Protein AF-A0A6V7LBK7-F1 (afdb_monomer_lite)

Organism: NCBI:txid1563983

Structure (mmCIF, N/CA/C/O backbone):
data_AF-A0A6V7LBK7-F1
#
_entry.id   AF-A0A6V7LBK7-F1
#
loop_
_atom_site.group_PDB
_atom_site.id
_atom_site.type_symbol
_atom_site.label_atom_id
_atom_site.label_alt_id
_atom_site.label_comp_id
_atom_site.label_asym_id
_atom_site.label_entity_id
_atom_site.label_seq_id
_atom_site.pdbx_PDB_ins_code
_atom_site.Cartn_x
_atom_site.Cartn_y
_atom_site.Cartn_z
_atom_site.occupancy
_atom_site.B_iso_or_equiv
_atom_site.auth_seq_id
_atom_site.auth_comp_id
_atom_site.auth_asym_id
_atom_site.auth_atom_id
_atom_site.pdbx_PDB_model_num
ATOM 1 N N . ALA A 1 1 ? 16.941 -6.782 -5.420 1.00 43.94 1 ALA A N 1
ATOM 2 C CA . ALA A 1 1 ? 16.682 -5.638 -4.523 1.00 43.94 1 ALA A CA 1
ATOM 3 C C . ALA A 1 1 ? 16.416 -6.198 -3.134 1.00 43.94 1 ALA A C 1
ATOM 5 O O . ALA A 1 1 ? 15.674 -7.166 -3.042 1.00 43.94 1 ALA A O 1
ATOM 6 N N . GLY A 1 2 ? 17.087 -5.695 -2.096 1.00 48.59 2 GLY A N 1
ATOM 7 C CA . GLY A 1 2 ? 16.832 -6.152 -0.729 1.00 48.59 2 GLY A CA 1
ATOM 8 C C . GLY A 1 2 ? 15.407 -5.788 -0.328 1.00 48.59 2 GLY A C 1
ATOM 9 O O . GLY A 1 2 ? 14.997 -4.648 -0.535 1.00 48.59 2 GLY A O 1
ATOM 10 N N . GLU A 1 3 ? 14.651 -6.753 0.192 1.00 57.94 3 GLU A N 1
ATOM 11 C CA . GLU A 1 3 ? 13.361 -6.480 0.822 1.00 57.94 3 GLU A CA 1
ATOM 12 C C . GLU A 1 3 ? 13.604 -5.525 1.992 1.00 57.94 3 GLU A C 1
ATOM 14 O O . GLU A 1 3 ? 14.187 -5.892 3.013 1.00 57.94 3 GLU A O 1
ATOM 19 N N . VAL A 1 4 ? 13.197 -4.267 1.829 1.00 61.91 4 VAL A N 1
ATOM 20 C CA . VAL A 1 4 ? 13.127 -3.330 2.944 1.00 61.91 4 VAL A CA 1
ATOM 21 C C . VAL A 1 4 ? 11.893 -3.732 3.738 1.00 61.91 4 VAL A C 1
ATOM 23 O O . VAL A 1 4 ? 10.775 -3.341 3.407 1.00 61.91 4 VAL A O 1
ATOM 26 N N . VAL A 1 5 ? 12.086 -4.576 4.750 1.00 66.69 5 VAL A N 1
ATOM 27 C CA . VAL A 1 5 ? 11.020 -4.917 5.693 1.00 66.69 5 VAL A CA 1
ATOM 28 C C . VAL A 1 5 ? 10.721 -3.659 6.502 1.00 66.69 5 VAL A C 1
ATOM 30 O O . VAL A 1 5 ? 11.465 -3.290 7.407 1.00 66.69 5 VAL A O 1
ATOM 33 N N . ALA A 1 6 ? 9.656 -2.957 6.122 1.00 69.19 6 ALA A N 1
ATOM 34 C CA . ALA A 1 6 ? 9.171 -1.809 6.866 1.00 69.19 6 ALA A CA 1
ATOM 35 C C . ALA A 1 6 ? 8.553 -2.300 8.183 1.00 69.19 6 ALA A C 1
ATOM 37 O O . ALA A 1 6 ? 7.508 -2.955 8.184 1.00 69.19 6 ALA A O 1
ATOM 38 N N . GLU A 1 7 ? 9.198 -1.994 9.308 1.00 76.56 7 GLU A N 1
ATOM 39 C CA . GLU A 1 7 ? 8.602 -2.223 10.621 1.00 76.56 7 GLU A CA 1
ATOM 40 C C . GLU A 1 7 ? 7.446 -1.241 10.838 1.00 76.56 7 GLU A C 1
ATOM 42 O O . GLU A 1 7 ? 7.633 -0.025 10.898 1.00 76.56 7 GLU A O 1
ATOM 47 N N . LEU A 1 8 ? 6.230 -1.783 10.930 1.00 79.38 8 LEU A N 1
ATOM 48 C CA . LEU A 1 8 ? 5.030 -1.001 11.211 1.00 79.38 8 LEU A CA 1
ATOM 49 C C . LEU A 1 8 ? 4.941 -0.673 12.704 1.00 79.38 8 LEU A C 1
ATOM 51 O O . LEU A 1 8 ? 5.115 -1.549 13.557 1.00 79.38 8 LEU A O 1
ATOM 55 N N . GLN A 1 9 ? 4.585 0.573 13.007 1.00 86.06 9 GLN A N 1
ATOM 56 C CA . GLN A 1 9 ? 4.265 1.025 14.361 1.00 86.06 9 GLN A CA 1
ATOM 57 C C . GLN A 1 9 ? 2.985 0.343 14.870 1.00 86.06 9 GLN A C 1
ATOM 59 O O . GLN A 1 9 ? 2.137 -0.099 14.085 1.00 86.06 9 GLN A O 1
ATOM 64 N N . ASP A 1 10 ? 2.813 0.251 16.187 1.00 86.31 10 ASP A N 1
ATOM 65 C CA . ASP A 1 10 ? 1.676 -0.467 16.775 1.00 86.31 10 ASP A CA 1
ATOM 66 C C . ASP A 1 10 ? 0.327 0.196 16.450 1.00 86.31 10 ASP A C 1
ATOM 68 O O . ASP A 1 10 ? -0.675 -0.492 16.225 1.00 86.31 10 ASP A O 1
ATOM 72 N N . GLU A 1 11 ? 0.302 1.518 16.285 1.00 85.19 11 GLU A N 1
ATOM 73 C CA . GLU A 1 11 ? -0.860 2.266 15.805 1.00 85.19 11 GLU A CA 1
ATOM 74 C C . GLU A 1 11 ? -1.266 1.837 14.386 1.00 85.19 11 GLU A C 1
ATOM 76 O O . GLU A 1 11 ? -2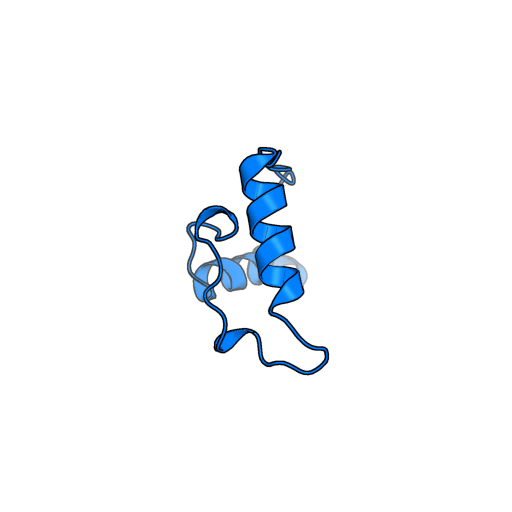.452 1.657 14.097 1.00 85.19 11 GLU A O 1
ATOM 81 N N . GLN A 1 12 ? -0.288 1.613 13.502 1.00 85.25 12 GLN A N 1
ATOM 82 C CA . GLN A 1 12 ? -0.531 1.170 12.125 1.00 85.25 12 GLN A CA 1
ATOM 83 C C . GLN A 1 12 ? -1.069 -0.265 12.097 1.00 85.25 12 GLN A C 1
ATOM 85 O O . GLN A 1 12 ? -1.991 -0.565 11.336 1.00 85.25 12 GLN A O 1
ATOM 90 N N . LYS A 1 13 ? -0.565 -1.141 12.975 1.00 85.50 13 LYS A N 1
ATOM 91 C CA . LYS A 1 13 ? -1.095 -2.505 13.147 1.00 85.50 13 LYS A CA 1
ATOM 92 C C . LYS A 1 13 ? -2.549 -2.490 13.625 1.00 85.50 13 LYS A C 1
ATOM 94 O O . LYS A 1 13 ? -3.372 -3.243 13.105 1.00 85.50 13 LYS A O 1
ATOM 99 N N . SER A 1 14 ? -2.882 -1.608 14.569 1.00 88.50 14 SER A N 1
ATOM 100 C CA . SER A 1 14 ? -4.256 -1.426 15.054 1.00 88.50 14 SER A CA 1
ATOM 101 C C . SER A 1 14 ? -5.205 -0.983 13.932 1.00 88.50 14 SER A C 1
ATOM 103 O O . SER A 1 14 ? -6.313 -1.511 13.800 1.00 88.50 14 SER A O 1
ATOM 105 N N . LEU A 1 15 ? -4.747 -0.087 13.053 1.00 87.12 15 LEU A N 1
ATOM 106 C CA . LEU A 1 15 ? -5.520 0.364 11.896 1.00 87.12 15 LEU A CA 1
ATOM 107 C C . LEU A 1 15 ? -5.757 -0.761 10.872 1.00 87.12 15 LEU A C 1
ATOM 109 O O . LEU A 1 15 ? -6.876 -0.914 10.383 1.00 87.12 15 LEU A O 1
ATOM 113 N N . ILE A 1 16 ? -4.748 -1.595 10.595 1.00 87.81 16 ILE A N 1
ATOM 114 C CA . ILE A 1 16 ? -4.912 -2.793 9.749 1.00 87.81 16 ILE A CA 1
ATOM 115 C C . ILE A 1 16 ? -5.948 -3.740 10.360 1.00 87.81 16 ILE A C 1
ATOM 117 O O . ILE A 1 16 ? -6.831 -4.234 9.659 1.00 87.81 16 ILE A O 1
ATOM 121 N N . TRP A 1 17 ? -5.882 -3.967 11.673 1.00 88.81 17 TRP A N 1
ATOM 122 C CA . TRP A 1 17 ? -6.833 -4.830 12.370 1.00 88.81 17 TRP A CA 1
ATOM 123 C C . TRP A 1 17 ? -8.273 -4.312 12.285 1.00 88.81 17 TRP A C 1
ATOM 125 O O . TRP A 1 17 ? -9.211 -5.090 12.099 1.00 88.81 17 TRP A O 1
ATOM 135 N N . PHE A 1 18 ? -8.460 -2.996 12.379 1.00 87.12 18 PHE A N 1
ATOM 136 C CA . PHE A 1 18 ? -9.760 -2.364 12.181 1.00 87.12 18 PHE A CA 1
ATOM 137 C C . PHE A 1 18 ? -10.292 -2.575 10.757 1.00 87.12 18 PHE A C 1
ATOM 139 O O . PHE A 1 18 ? -11.455 -2.943 10.596 1.00 87.12 18 PHE A O 1
ATOM 146 N N . LEU A 1 19 ? -9.448 -2.417 9.735 1.00 85.50 19 LEU A N 1
ATOM 147 C CA . LEU A 1 19 ? -9.833 -2.646 8.339 1.00 85.50 19 LEU A CA 1
ATOM 148 C C . LEU A 1 19 ? -10.208 -4.104 8.078 1.00 85.50 19 LEU A C 1
ATOM 150 O O . LEU A 1 19 ? -11.235 -4.368 7.459 1.00 85.50 19 LEU A O 1
ATOM 154 N N . LEU A 1 20 ? -9.439 -5.058 8.606 1.00 86.38 20 LEU A N 1
ATOM 155 C CA . LEU A 1 20 ? -9.737 -6.485 8.461 1.00 86.38 20 LEU A CA 1
ATOM 156 C C . LEU A 1 20 ? -11.114 -6.851 9.023 1.00 86.38 20 LEU A C 1
ATOM 158 O O . LEU A 1 20 ? -11.822 -7.648 8.417 1.00 86.38 20 LEU A O 1
ATOM 162 N N . LYS A 1 21 ? -11.539 -6.226 10.127 1.00 87.69 21 LYS A N 1
ATOM 163 C CA . LYS A 1 21 ? -12.886 -6.428 10.689 1.00 87.69 21 LYS A CA 1
ATOM 164 C C . LYS A 1 21 ? -14.011 -5.922 9.784 1.00 87.69 21 LYS A C 1
ATOM 166 O O . LYS A 1 21 ? -15.142 -6.383 9.918 1.00 87.69 21 LYS A O 1
ATOM 171 N N . GLN A 1 22 ? -13.731 -4.971 8.896 1.00 83.75 22 GLN A N 1
ATOM 172 C CA . GLN A 1 22 ? -14.709 -4.459 7.934 1.00 83.75 22 GLN A CA 1
ATOM 173 C C . GLN A 1 22 ? -14.816 -5.348 6.689 1.00 83.75 22 GLN A C 1
ATOM 175 O O . GLN A 1 22 ? -15.840 -5.320 6.001 1.00 83.75 22 GLN A O 1
ATOM 180 N N . VAL A 1 23 ? -13.785 -6.146 6.401 1.00 87.38 23 VAL A N 1
ATOM 181 C CA . VAL A 1 23 ? -13.733 -7.020 5.230 1.00 87.38 23 VAL A CA 1
ATOM 182 C C . VAL A 1 23 ? -14.431 -8.345 5.517 1.00 87.38 23 VAL A C 1
ATOM 184 O O . VAL A 1 23 ? -14.164 -9.020 6.507 1.00 87.38 23 VAL A O 1
ATOM 187 N N . ARG A 1 24 ? -15.331 -8.744 4.615 1.00 88.50 24 ARG A 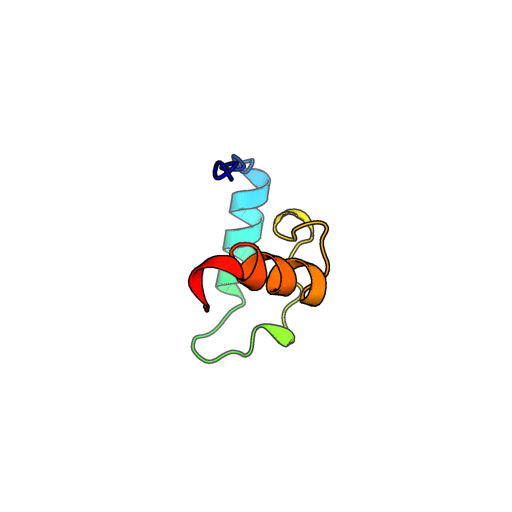N 1
ATOM 188 C CA . ARG A 1 24 ? -15.938 -10.082 4.616 1.00 88.50 24 ARG A CA 1
ATOM 189 C C . ARG A 1 24 ? -15.272 -10.972 3.564 1.00 88.50 24 ARG A C 1
ATOM 191 O O . ARG A 1 24 ? -14.846 -10.455 2.530 1.00 88.50 24 ARG A O 1
ATOM 198 N N . PRO A 1 25 ? -15.220 -12.300 3.763 1.00 88.62 25 PRO A N 1
ATOM 199 C CA . PRO A 1 25 ? -14.792 -13.219 2.712 1.00 88.62 25 PRO A CA 1
ATOM 200 C C . PRO A 1 25 ? -15.603 -13.006 1.424 1.00 88.62 25 PRO A C 1
ATOM 202 O O . PRO A 1 25 ? -16.829 -12.907 1.472 1.00 88.62 25 PRO A O 1
ATOM 205 N N . GLY A 1 26 ? -14.916 -12.898 0.283 1.00 87.06 26 GLY A N 1
ATOM 206 C CA . GLY A 1 26 ? -15.532 -12.616 -1.023 1.00 87.06 26 GLY A CA 1
ATOM 207 C C . GLY A 1 26 ? -15.826 -11.136 -1.302 1.00 87.06 26 GLY A C 1
ATOM 20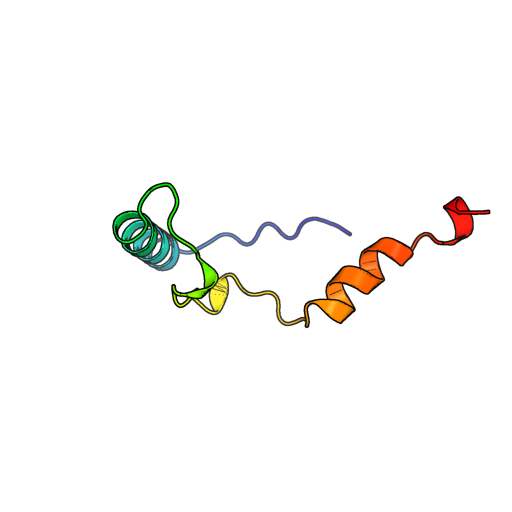8 O O . GLY A 1 26 ? -16.394 -10.814 -2.343 1.00 87.06 26 GLY A O 1
ATOM 209 N N . MET A 1 27 ? -15.454 -10.227 -0.398 1.00 89.31 27 MET A N 1
ATOM 210 C CA . MET A 1 27 ? -15.600 -8.791 -0.617 1.00 89.31 27 MET A CA 1
ATOM 211 C C . MET A 1 27 ? -14.511 -8.262 -1.555 1.00 89.31 27 MET A C 1
ATOM 213 O O . MET A 1 27 ? -13.326 -8.522 -1.361 1.00 89.31 27 M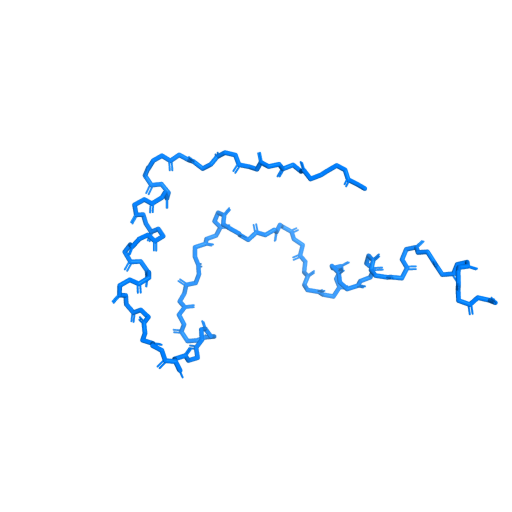ET A O 1
ATOM 217 N N . ASP A 1 28 ? -14.927 -7.489 -2.555 1.00 86.50 28 ASP A N 1
ATOM 218 C CA . ASP A 1 28 ? -14.026 -6.791 -3.469 1.00 86.50 28 ASP A CA 1
ATOM 219 C C . ASP A 1 28 ? -13.323 -5.628 -2.749 1.00 86.50 28 ASP A C 1
ATOM 221 O O . ASP A 1 28 ? -13.962 -4.667 -2.306 1.00 86.50 28 ASP A O 1
ATOM 225 N N . LEU A 1 29 ? -11.999 -5.731 -2.625 1.00 83.94 29 LEU A N 1
ATOM 226 C CA . LEU A 1 29 ? -11.158 -4.765 -1.919 1.00 83.94 29 LEU A CA 1
ATOM 227 C C . LEU A 1 29 ? -10.993 -3.442 -2.669 1.00 83.94 29 LEU A C 1
ATOM 229 O O . LEU A 1 29 ? -10.601 -2.459 -2.051 1.00 83.94 29 LEU A O 1
ATOM 233 N N . SER A 1 30 ? -11.347 -3.368 -3.955 1.00 83.56 30 SER A N 1
ATOM 234 C CA . SER A 1 30 ? -11.314 -2.105 -4.707 1.00 83.56 30 SER A CA 1
ATOM 235 C C . SER A 1 30 ? -12.323 -1.068 -4.189 1.00 83.56 30 SER A C 1
ATOM 237 O O . SER A 1 30 ? -12.181 0.126 -4.444 1.00 83.56 30 SER A O 1
ATOM 239 N N . LYS A 1 31 ? -13.321 -1.511 -3.413 1.00 79.69 31 LYS A N 1
ATOM 240 C CA . LYS A 1 31 ? -14.321 -0.656 -2.752 1.00 79.69 31 LYS A CA 1
ATOM 241 C C . LYS A 1 31 ? -13.912 -0.215 -1.346 1.00 79.69 31 LYS A C 1
ATOM 243 O O . LYS A 1 31 ? -14.630 0.567 -0.725 1.00 79.69 31 LYS A O 1
ATOM 248 N N . VAL A 1 32 ? -12.800 -0.733 -0.828 1.00 81.62 32 VAL A N 1
ATOM 249 C CA . VAL A 1 32 ? -12.268 -0.393 0.494 1.00 81.62 32 VAL A CA 1
ATOM 250 C C . VAL A 1 32 ? -11.126 0.591 0.310 1.00 81.62 32 VAL A C 1
ATOM 252 O O . VAL A 1 32 ? -10.220 0.368 -0.489 1.00 81.62 32 VAL A O 1
ATOM 255 N N . VAL A 1 33 ? -11.151 1.687 1.065 1.00 79.88 33 VAL A N 1
ATOM 256 C CA . VAL A 1 33 ? -10.043 2.643 1.054 1.00 79.88 33 VAL A CA 1
ATOM 257 C C . VAL A 1 33 ? -8.865 2.030 1.805 1.00 79.88 33 VAL A C 1
ATOM 259 O O . VAL A 1 33 ? -8.920 1.832 3.019 1.00 79.88 33 VAL A O 1
ATOM 262 N N . LEU A 1 34 ? -7.801 1.722 1.067 1.00 83.19 34 LEU A N 1
ATOM 263 C CA . LEU A 1 34 ? -6.540 1.260 1.631 1.00 83.19 34 LEU A CA 1
ATOM 264 C C . LEU A 1 34 ? -5.764 2.445 2.235 1.00 83.19 34 LEU A C 1
ATOM 266 O O . LEU A 1 34 ? -5.712 3.514 1.622 1.00 83.19 34 LEU A O 1
ATOM 270 N N . PRO A 1 35 ? -5.141 2.287 3.415 1.00 84.81 35 PRO A N 1
ATOM 271 C CA . PRO A 1 35 ? -4.287 3.318 3.986 1.00 84.81 35 PRO A CA 1
ATOM 272 C C . PRO A 1 35 ? -3.072 3.619 3.115 1.00 84.81 35 PRO A C 1
ATOM 274 O O . PRO A 1 35 ? -2.484 2.727 2.515 1.00 84.81 35 PRO A O 1
ATOM 277 N N . THR A 1 36 ? -2.624 4.868 3.122 1.00 86.50 36 THR A N 1
ATOM 278 C CA . THR A 1 36 ? -1.484 5.309 2.308 1.00 86.50 36 THR A CA 1
ATOM 279 C C . THR A 1 36 ? -0.144 4.732 2.756 1.00 86.50 36 THR A C 1
ATOM 281 O O . THR A 1 36 ? 0.749 4.592 1.932 1.00 86.50 36 THR A O 1
ATOM 284 N N . PHE A 1 37 ? 0.012 4.356 4.029 1.00 84.00 37 PHE A N 1
ATOM 285 C CA . PHE A 1 37 ? 1.292 3.862 4.554 1.00 84.00 37 PHE A CA 1
ATOM 286 C C . PHE A 1 37 ? 1.682 2.465 4.042 1.00 84.00 37 PHE A C 1
ATOM 288 O O . PHE A 1 37 ? 2.847 2.098 4.145 1.00 84.00 37 PHE A O 1
ATOM 295 N N . ILE A 1 38 ? 0.733 1.688 3.502 1.00 83.25 38 ILE A N 1
ATOM 296 C CA . ILE A 1 38 ? 1.026 0.408 2.830 1.00 83.25 38 ILE A CA 1
ATOM 297 C C . ILE A 1 38 ? 1.262 0.575 1.326 1.00 83.25 38 ILE A C 1
ATOM 299 O O . ILE A 1 38 ? 1.588 -0.397 0.645 1.00 83.25 38 ILE A O 1
ATOM 303 N N . LEU A 1 39 ? 1.049 1.780 0.789 1.00 86.50 39 LEU A N 1
ATOM 304 C CA . LEU A 1 39 ? 1.226 2.050 -0.628 1.00 86.50 39 LEU A CA 1
ATOM 305 C C . LEU A 1 39 ? 2.684 2.397 -0.904 1.00 86.50 39 LEU A C 1
ATOM 307 O O . LEU A 1 39 ? 3.281 3.265 -0.271 1.00 86.50 39 LEU A O 1
ATOM 311 N N . GLU A 1 40 ? 3.240 1.725 -1.899 1.00 86.00 40 GLU A N 1
ATOM 312 C CA . GLU A 1 40 ? 4.521 2.094 -2.481 1.00 86.00 40 GLU A CA 1
ATOM 313 C C . GLU A 1 40 ? 4.354 3.395 -3.293 1.00 86.00 40 GLU A C 1
ATOM 315 O O . GLU A 1 40 ? 3.340 3.546 -3.981 1.00 86.00 40 GLU A O 1
ATOM 320 N N . PRO A 1 41 ? 5.319 4.335 -3.272 1.00 87.62 41 PRO A N 1
ATOM 321 C CA . PRO A 1 41 ? 5.231 5.602 -4.003 1.00 87.62 41 PRO A CA 1
ATOM 322 C C . PRO A 1 41 ? 5.524 5.431 -5.507 1.00 87.62 41 PRO A C 1
ATOM 324 O O . PRO A 1 41 ? 6.217 6.247 -6.110 1.00 87.62 41 PRO A O 1
ATOM 327 N N . ARG A 1 42 ? 5.042 4.344 -6.113 1.00 89.62 42 ARG A N 1
ATOM 328 C CA . ARG A 1 42 ? 5.221 4.008 -7.528 1.00 89.62 42 ARG A CA 1
ATOM 329 C C . ARG A 1 42 ? 3.888 3.613 -8.132 1.00 89.62 42 ARG A C 1
ATOM 331 O O . ARG A 1 42 ? 3.060 2.970 -7.486 1.00 89.62 42 ARG A O 1
ATOM 338 N N . SER A 1 43 ? 3.679 3.991 -9.386 1.00 90.94 43 SER A N 1
ATOM 339 C CA . SER A 1 43 ? 2.493 3.567 -10.121 1.00 90.94 43 SER A CA 1
ATOM 340 C C . SER A 1 43 ? 2.536 2.065 -10.418 1.00 90.94 43 SER A C 1
ATOM 342 O O . SER A 1 43 ? 3.597 1.439 -10.471 1.00 90.94 43 SER A O 1
ATOM 344 N N . PHE A 1 44 ? 1.365 1.474 -10.664 1.00 90.12 44 PHE A N 1
ATOM 345 C CA . PHE A 1 44 ? 1.273 0.052 -11.002 1.00 90.12 44 PHE A CA 1
ATOM 346 C C . PHE A 1 44 ? 2.082 -0.310 -12.257 1.00 90.12 44 PHE A C 1
ATOM 348 O O . PHE A 1 44 ? 2.746 -1.342 -12.285 1.00 90.12 44 PHE A O 1
ATOM 355 N N . LEU A 1 45 ? 2.067 0.552 -13.278 1.00 92.44 45 LEU A N 1
ATOM 356 C CA . LEU A 1 45 ? 2.805 0.318 -14.522 1.00 92.44 45 LEU A CA 1
ATOM 357 C C . LEU A 1 45 ? 4.321 0.372 -14.313 1.00 92.44 45 LEU A C 1
ATOM 359 O O . LEU A 1 45 ? 5.038 -0.461 -14.859 1.00 92.44 45 LEU A O 1
ATOM 363 N N . GLU A 1 46 ? 4.810 1.298 -13.487 1.00 90.88 46 GLU A N 1
ATOM 364 C CA . GLU A 1 46 ? 6.232 1.344 -13.131 1.00 90.88 46 GLU A CA 1
ATOM 365 C C . GLU A 1 46 ? 6.657 0.093 -12.366 1.00 90.88 46 GLU A C 1
ATOM 367 O O . GLU A 1 46 ? 7.743 -0.420 -12.607 1.00 90.88 46 GLU A O 1
ATOM 372 N N . LYS A 1 47 ? 5.800 -0.427 -11.482 1.00 89.50 47 LYS A N 1
ATOM 373 C CA . LYS A 1 47 ? 6.059 -1.684 -10.774 1.00 89.50 47 LYS A CA 1
ATOM 374 C C . LYS A 1 47 ? 6.055 -2.892 -11.713 1.00 89.50 47 LYS A C 1
ATOM 376 O O . LYS A 1 47 ? 6.867 -3.795 -11.550 1.00 89.50 47 LYS A O 1
ATOM 381 N N . LEU A 1 48 ? 5.176 -2.914 -12.717 1.00 89.50 48 LEU A N 1
ATOM 382 C CA . LEU A 1 48 ? 5.188 -3.961 -13.743 1.00 89.50 48 LEU A CA 1
ATOM 383 C C . LEU A 1 48 ? 6.465 -3.930 -14.585 1.00 89.50 48 LEU A C 1
ATOM 385 O O . LEU A 1 48 ? 6.950 -4.991 -14.972 1.00 89.50 48 LEU A O 1
ATOM 389 N N . ALA A 1 49 ? 7.032 -2.753 -14.847 1.00 89.56 49 ALA A N 1
ATOM 390 C CA . ALA A 1 49 ? 8.283 -2.642 -15.591 1.00 89.56 49 ALA A CA 1
ATOM 391 C C . ALA A 1 49 ? 9.450 -3.371 -14.895 1.00 89.56 49 ALA A C 1
ATOM 393 O O . ALA A 1 49 ? 10.308 -3.919 -15.584 1.00 89.56 49 ALA A O 1
ATOM 394 N N . ASP A 1 50 ? 9.438 -3.486 -13.560 1.00 88.06 50 ASP A N 1
ATOM 395 C CA . ASP A 1 50 ? 10.450 -4.248 -12.812 1.00 88.06 50 ASP A CA 1
ATOM 396 C C . ASP A 1 50 ? 10.464 -5.739 -13.188 1.00 88.06 50 ASP A C 1
ATOM 398 O O . ASP A 1 50 ? 11.504 -6.390 -13.100 1.00 88.06 50 ASP A O 1
ATOM 402 N N . SER A 1 51 ? 9.339 -6.293 -13.660 1.00 84.00 51 SER A N 1
ATOM 403 C CA . SER A 1 51 ? 9.286 -7.690 -14.119 1.00 84.00 51 SER A CA 1
ATOM 404 C C . SER A 1 51 ? 10.101 -7.940 -15.394 1.00 84.00 51 SER A C 1
ATOM 406 O O . SER A 1 51 ? 10.534 -9.064 -15.632 1.00 84.00 51 SER A O 1
ATOM 408 N N . TYR A 1 52 ? 10.370 -6.889 -16.174 1.00 86.06 52 TYR A N 1
ATOM 409 C CA . TYR A 1 52 ? 11.182 -6.933 -17.392 1.00 86.06 52 TYR A CA 1
ATOM 410 C C . TYR A 1 52 ? 12.636 -6.505 -17.158 1.00 86.06 52 TYR A C 1
ATOM 412 O O . TYR A 1 52 ? 13.389 -6.336 -18.115 1.00 86.06 52 TYR A O 1
ATOM 420 N N . TYR A 1 53 ? 13.055 -6.339 -15.899 1.00 84.62 53 TYR A N 1
ATOM 421 C CA . TYR A 1 53 ? 14.409 -5.895 -15.563 1.0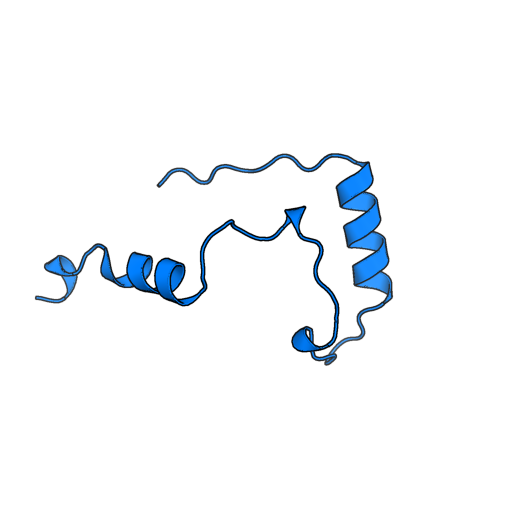0 84.62 53 TYR A CA 1
ATOM 422 C C . TYR A 1 53 ? 15.506 -6.858 -16.060 1.00 84.62 53 TYR A C 1
ATOM 424 O O . TYR A 1 53 ? 16.616 -6.421 -16.347 1.00 84.62 53 TYR A O 1
ATOM 432 N N . HIS A 1 54 ? 15.180 -8.144 -16.227 1.00 85.38 54 HIS A N 1
ATOM 433 C CA . HIS A 1 54 ? 16.078 -9.184 -16.746 1.00 85.38 54 HIS A CA 1
ATOM 434 C C . HIS A 1 54 ? 15.648 -9.685 -18.130 1.00 85.38 54 HIS A C 1
ATOM 436 O O . HIS A 1 54 ? 15.442 -10.880 -18.349 1.00 85.38 54 HIS A O 1
ATOM 442 N N . ALA A 1 55 ? 15.452 -8.759 -19.072 1.00 81.62 55 ALA A N 1
ATOM 443 C CA . ALA A 1 55 ? 15.073 -9.098 -20.445 1.00 81.62 55 ALA A CA 1
ATOM 444 C C . ALA A 1 55 ? 16.130 -9.953 -21.177 1.00 81.62 55 ALA A C 1
ATOM 446 O O . ALA A 1 55 ? 15.807 -10.618 -22.156 1.00 81.62 55 ALA A O 1
ATOM 447 N N . ASP A 1 56 ? 17.370 -9.978 -20.686 1.00 79.94 56 ASP A N 1
ATOM 448 C CA . ASP A 1 56 ? 18.448 -10.858 -21.142 1.00 79.94 56 ASP A CA 1
ATOM 449 C C . ASP A 1 56 ? 18.132 -12.353 -20.961 1.00 79.94 56 ASP A C 1
ATOM 451 O O . ASP A 1 56 ? 18.604 -13.171 -21.745 1.00 79.94 56 ASP A O 1
ATOM 455 N N . LEU A 1 57 ? 17.279 -12.712 -19.994 1.00 80.12 57 LEU A N 1
ATOM 456 C CA . LEU A 1 57 ? 16.815 -14.089 -19.774 1.00 80.12 57 LEU A CA 1
ATOM 457 C C . LEU A 1 57 ? 15.693 -14.524 -20.732 1.00 80.12 57 LEU A C 1
ATOM 459 O O . LEU A 1 57 ? 15.290 -15.685 -20.707 1.00 80.12 57 LEU A O 1
ATOM 463 N N . LEU A 1 58 ? 15.153 -13.603 -21.536 1.00 76.62 58 LEU A N 1
ATOM 464 C CA . LEU A 1 58 ? 14.096 -13.880 -22.516 1.00 76.62 58 LEU A CA 1
ATOM 465 C C . LEU A 1 58 ? 14.650 -14.199 -23.918 1.00 76.62 58 LEU A C 1
ATOM 467 O O . LEU A 1 58 ? 13.856 -14.391 -24.842 1.00 76.62 58 LEU A O 1
ATOM 471 N N . SER A 1 59 ? 15.981 -14.222 -24.079 1.00 66.62 59 SER A N 1
ATOM 472 C CA . SER A 1 59 ? 16.678 -14.513 -25.341 1.00 66.62 59 SER A CA 1
ATOM 4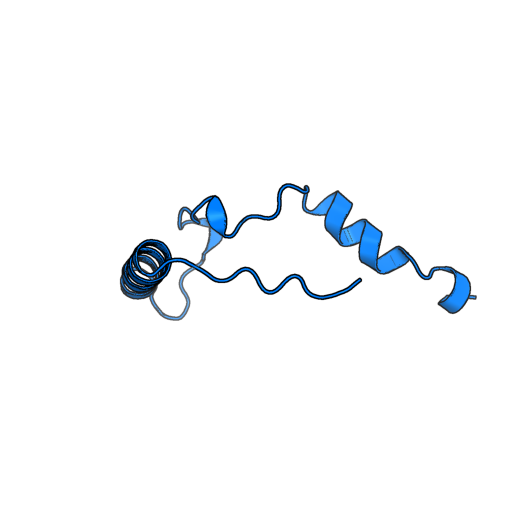73 C C . SER A 1 59 ? 17.000 -15.989 -25.543 1.00 66.62 59 SER A C 1
ATOM 475 O O . SER A 1 59 ? 17.207 -16.718 -24.551 1.00 66.62 59 SER A O 1
#

InterPro domains:
  IPR000648 Oxysterol-binding protein [PF01237] (19-58)
  IPR000648 Oxysterol-binding protein [PTHR10972] (7-58)
  IPR037239 Oxysterol-binding protein superfamily [SSF144000] (9-58)

Sequence (59 aa):
AGEVVAELQDEQKSLIWFLLKQVRPGMDLSKVVLPTFILEPRSFLEKLADSYYHADLLS

pLDDT: mean 82.52, std 9.67, range [43.94, 92.44]

Foldseek 3Di:
DDPPPDDDDVVVVVVVVVQVVVDDVPDDCVPPDDDPVPDDPDDPVVVVVVVCVPVVVVD

Secondary structure (DSSP, 8-state):
---------HHHHHHHHHHHHHPPTT--GGGS---GGGS-SS-HHHHHHGGGTTGGGG-

Radius of gyration: 16.14 Å; chains: 1; bounding box: 34×20×42 Å